Protein AF-A0A538E3J8-F1 (afdb_monomer)

Solvent-accessible surface area (backbone atoms only — not comparable to full-atom values): 4101 Å² total; per-residue (Å²): 128,95,42,75,66,54,51,53,55,50,30,54,53,45,15,51,37,34,46,49,22,67,68,27,65,85,71,76,55,80,87,43,70,58,79,91,56,95,77,63,89,90,62,54,41,54,61,54,29,48,49,33,53,74,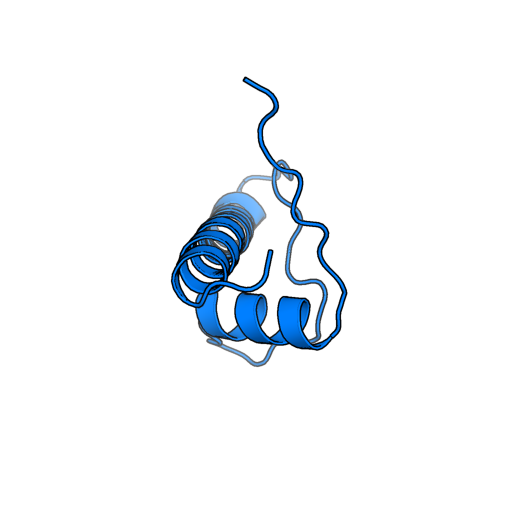68,64,77,64,84,85,79,78,80,84,127

Secondary structure (DSSP, 8-state):
---HHHHHHHHHHHHHHHHHHHHHTTTT---S---SS---TT--HHHHHHHHHHTT---------

Nearest PDB structures (foldseek):
  8dy7-assembly1_E  TM=9.718E-01  e=4.492E-07  Streptomyces venezuelae
  7vpd-assembly1_E  TM=9.346E-01  e=5.472E-07  Streptomyces coelicolor A3(2)
  6tyf-assembly1_E  TM=9.494E-01  e=1.205E-06  Mycobacterium tuberculosis
  7p5x-assembly1_AE  TM=8.783E-01  e=1.674E-06  Mycolicibacterium smegmatis MC2 155
  8hih-assembly1_E  TM=8.798E-01  e=2.040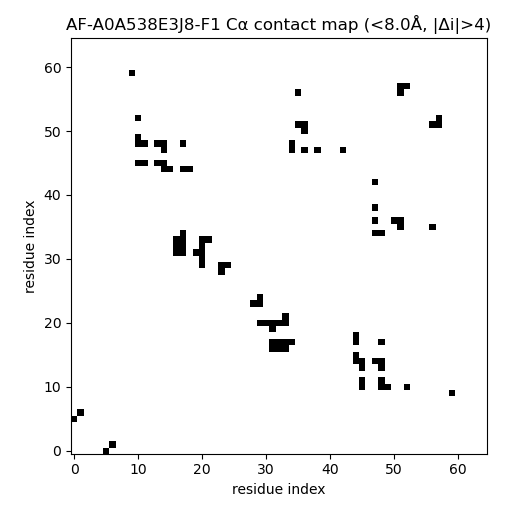E-06  Mycobacterium tuberculosis H37Rv

Foldseek 3Di:
DPDPVVLVVQLVVQLVLQVVCVVCVVVPDRPGDHQPDDDDPPDRSSVSSVVCVVVVVDDDDDPDD

Mean predicted aligned error: 5.08 Å

Structure (mmCIF, N/CA/C/O backbone):
data_AF-A0A538E3J8-F1
#
_entry.id   AF-A0A538E3J8-F1
#
loop_
_atom_site.group_PDB
_atom_site.id
_atom_site.type_symbol
_atom_site.label_atom_id
_atom_site.label_alt_id
_atom_site.label_comp_id
_atom_site.label_asym_id
_atom_site.label_entity_id
_atom_site.label_seq_id
_atom_site.pdbx_PDB_ins_code
_atom_site.Cartn_x
_atom_site.Cartn_y
_atom_site.Cartn_z
_atom_site.occupancy
_atom_site.B_iso_or_equiv
_atom_site.auth_seq_id
_atom_s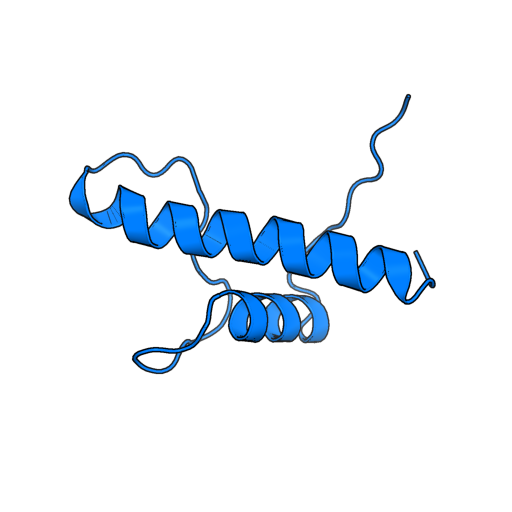ite.auth_comp_id
_atom_site.auth_asym_id
_atom_site.auth_atom_id
_atom_site.pdbx_PDB_model_num
ATOM 1 N N . SER A 1 1 ? 8.380 -5.713 -16.402 1.00 52.75 1 SER A N 1
ATOM 2 C CA . SER A 1 1 ? 9.023 -4.952 -15.305 1.00 52.75 1 SER A CA 1
ATOM 3 C C . SER A 1 1 ? 9.794 -5.885 -14.356 1.00 52.75 1 SER A C 1
ATOM 5 O O . SER A 1 1 ? 9.524 -5.944 -13.165 1.00 52.75 1 SER A O 1
ATOM 7 N N . SER A 1 2 ? 10.784 -6.639 -14.847 1.00 65.19 2 SER A N 1
ATOM 8 C CA . SER A 1 2 ? 11.395 -7.766 -14.109 1.00 65.19 2 SER A CA 1
ATOM 9 C C . SER A 1 2 ? 12.641 -7.403 -13.283 1.00 65.19 2 SER A C 1
ATOM 11 O O . SER A 1 2 ? 13.597 -8.170 -13.220 1.00 65.19 2 SER A O 1
ATOM 13 N N . SER A 1 3 ? 12.670 -6.231 -12.646 1.00 85.31 3 SER A N 1
ATO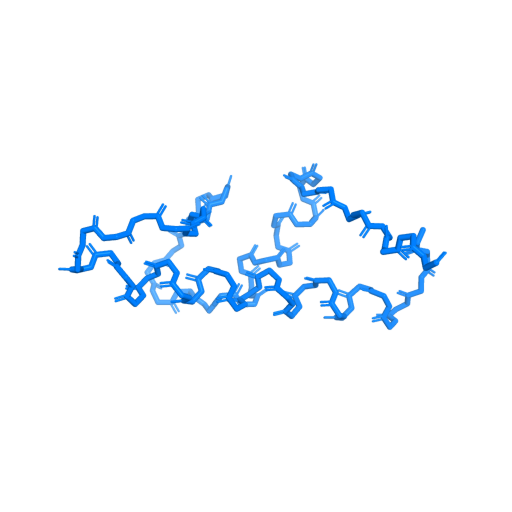M 14 C CA . SER A 1 3 ? 13.807 -5.829 -11.805 1.00 85.31 3 SER A CA 1
ATOM 15 C C . SER A 1 3 ? 13.405 -5.741 -10.338 1.00 85.31 3 SER A C 1
ATOM 17 O O . SER A 1 3 ? 12.379 -5.144 -10.010 1.00 85.31 3 SER A O 1
ATOM 19 N N . LYS A 1 4 ? 14.252 -6.261 -9.439 1.00 85.69 4 LYS A N 1
ATOM 20 C CA . LYS A 1 4 ? 14.065 -6.159 -7.979 1.00 85.69 4 LYS A CA 1
ATOM 21 C C . LYS A 1 4 ? 13.858 -4.711 -7.517 1.00 85.69 4 LYS A C 1
ATOM 23 O O . LYS A 1 4 ? 13.081 -4.459 -6.605 1.00 85.69 4 LYS A O 1
ATOM 28 N N . TYR A 1 5 ? 14.494 -3.752 -8.192 1.00 87.94 5 TYR A N 1
ATOM 29 C CA . TYR A 1 5 ? 14.344 -2.326 -7.901 1.00 87.94 5 TYR A CA 1
ATOM 30 C C . TYR A 1 5 ? 12.956 -1.802 -8.289 1.00 87.94 5 TYR A C 1
ATOM 32 O O . TYR A 1 5 ? 12.357 -1.038 -7.538 1.00 87.94 5 TYR A O 1
ATOM 40 N N . ALA A 1 6 ? 12.412 -2.255 -9.423 1.00 89.12 6 ALA A N 1
ATOM 41 C CA . ALA A 1 6 ? 11.070 -1.875 -9.859 1.00 89.12 6 ALA A CA 1
ATOM 42 C C . ALA A 1 6 ? 10.003 -2.378 -8.875 1.00 89.12 6 ALA A C 1
ATOM 44 O O . ALA A 1 6 ? 9.099 -1.622 -8.527 1.00 89.12 6 ALA A O 1
ATOM 45 N N . LEU A 1 7 ? 10.157 -3.605 -8.362 1.00 91.19 7 LEU A N 1
ATOM 46 C CA . LEU A 1 7 ? 9.273 -4.160 -7.333 1.00 91.19 7 LEU A CA 1
ATOM 47 C C . LEU A 1 7 ? 9.283 -3.318 -6.050 1.00 91.19 7 LEU A C 1
ATOM 49 O O . LEU A 1 7 ? 8.220 -2.999 -5.524 1.00 91.19 7 LEU A O 1
ATOM 53 N N . VAL A 1 8 ? 10.466 -2.917 -5.572 1.00 93.31 8 VAL A N 1
ATOM 54 C CA . VAL A 1 8 ? 10.597 -2.080 -4.366 1.00 93.31 8 VAL A CA 1
ATOM 55 C C . VAL A 1 8 ? 9.883 -0.743 -4.547 1.00 93.31 8 VAL A C 1
ATOM 57 O O . VAL A 1 8 ? 9.104 -0.341 -3.685 1.00 93.31 8 VAL A O 1
ATOM 60 N N . ILE A 1 9 ? 10.106 -0.062 -5.675 1.00 92.56 9 ILE A N 1
ATOM 61 C CA . ILE A 1 9 ? 9.450 1.222 -5.953 1.00 92.56 9 ILE A CA 1
ATOM 62 C C . ILE A 1 9 ? 7.933 1.052 -6.062 1.00 92.56 9 ILE A C 1
ATOM 64 O O . ILE A 1 9 ? 7.189 1.877 -5.528 1.00 92.56 9 ILE A O 1
ATOM 68 N N . PHE A 1 10 ? 7.471 -0.013 -6.715 1.00 93.19 10 PHE A N 1
ATOM 69 C CA . PHE A 1 10 ? 6.049 -0.286 -6.884 1.00 93.19 10 PHE A CA 1
ATOM 70 C C . PHE A 1 10 ? 5.354 -0.551 -5.542 1.00 93.19 10 PHE A C 1
ATOM 72 O O . PHE A 1 10 ? 4.393 0.143 -5.203 1.00 93.19 10 PHE A O 1
ATOM 79 N N . ALA A 1 11 ? 5.904 -1.457 -4.728 1.00 95.31 11 ALA A N 1
ATOM 80 C CA . ALA A 1 11 ? 5.392 -1.756 -3.394 1.00 95.31 11 ALA A CA 1
ATOM 81 C C . ALA A 1 11 ? 5.410 -0.518 -2.481 1.00 95.31 11 ALA A C 1
ATOM 83 O O . ALA A 1 11 ? 4.434 -0.250 -1.783 1.00 95.31 11 ALA A O 1
ATOM 84 N N . ALA A 1 12 ? 6.477 0.290 -2.524 1.00 96.25 12 ALA A N 1
ATOM 85 C CA . ALA A 1 12 ? 6.587 1.503 -1.714 1.00 96.25 12 ALA A CA 1
ATOM 86 C C . ALA A 1 12 ? 5.562 2.579 -2.111 1.00 96.25 12 ALA A C 1
ATOM 88 O O . ALA A 1 12 ? 4.994 3.242 -1.241 1.00 96.25 12 ALA A O 1
ATOM 89 N N . LYS A 1 13 ? 5.305 2.760 -3.415 1.00 95.25 13 LYS A N 1
ATOM 90 C CA . LYS A 1 13 ? 4.259 3.673 -3.902 1.00 95.25 13 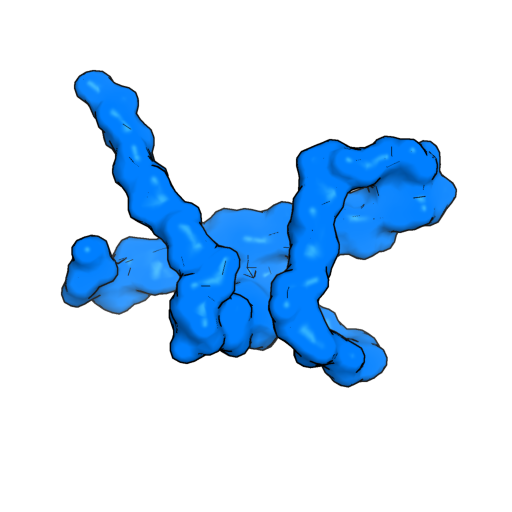LYS A CA 1
ATOM 91 C C . LYS A 1 13 ? 2.885 3.232 -3.407 1.00 95.25 13 LYS A C 1
ATOM 93 O O . LYS A 1 13 ? 2.166 4.049 -2.837 1.00 95.25 13 LYS A O 1
ATOM 98 N N . ARG A 1 14 ? 2.554 1.947 -3.554 1.00 96.81 14 ARG A N 1
ATOM 99 C CA . ARG A 1 14 ? 1.270 1.407 -3.100 1.00 96.81 14 ARG A CA 1
ATOM 100 C C . ARG A 1 14 ? 1.102 1.488 -1.580 1.00 96.81 14 ARG A C 1
ATOM 102 O O . ARG A 1 14 ? 0.058 1.917 -1.104 1.00 96.81 14 ARG A O 1
ATOM 109 N N . ALA A 1 15 ? 2.143 1.175 -0.813 1.00 97.56 15 ALA A N 1
ATOM 110 C CA . ALA A 1 15 ? 2.120 1.289 0.645 1.00 97.56 15 ALA A CA 1
ATOM 111 C C . ALA A 1 15 ? 1.797 2.719 1.119 1.00 97.56 15 ALA A C 1
ATOM 113 O O . ALA A 1 15 ? 1.059 2.892 2.087 1.00 97.56 15 ALA A O 1
ATOM 114 N N . ARG A 1 16 ? 2.302 3.751 0.423 1.00 96.25 16 ARG A N 1
ATOM 115 C CA . ARG A 1 16 ? 1.946 5.150 0.713 1.00 96.25 16 ARG A CA 1
ATOM 116 C C . ARG A 1 16 ? 0.472 5.450 0.437 1.00 96.25 16 ARG A C 1
ATOM 118 O O . ARG A 1 16 ? -0.130 6.140 1.249 1.00 96.25 16 ARG A O 1
ATOM 125 N N . GLN A 1 17 ? -0.106 4.911 -0.641 1.00 94.94 17 GLN A N 1
ATOM 126 C CA . GLN A 1 17 ? -1.543 5.053 -0.928 1.00 94.94 17 GLN A CA 1
ATOM 127 C C . GLN A 1 17 ? -2.400 4.425 0.177 1.00 94.94 17 GLN A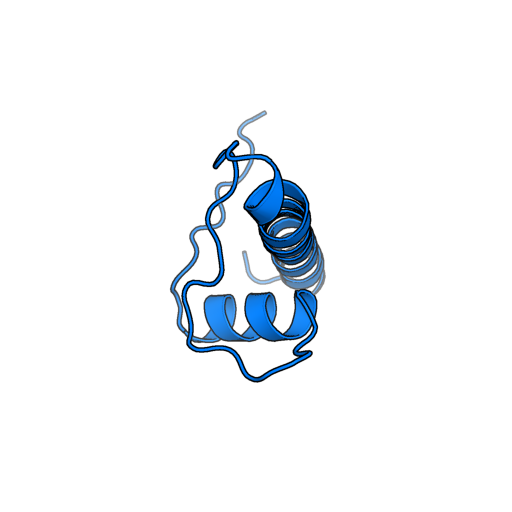 C 1
ATOM 129 O O . GLN A 1 17 ? -3.323 5.062 0.668 1.00 94.94 17 GLN A O 1
ATOM 134 N N . ILE A 1 18 ? -2.058 3.209 0.618 1.00 95.31 18 ILE A N 1
ATOM 135 C CA . ILE A 1 18 ? -2.765 2.520 1.710 1.00 95.31 18 ILE A CA 1
ATOM 136 C C . ILE A 1 18 ? -2.656 3.314 3.019 1.00 95.31 18 ILE A C 1
ATOM 138 O O . ILE A 1 18 ? -3.634 3.461 3.746 1.00 95.31 18 ILE A O 1
ATOM 142 N N . ASN A 1 19 ? -1.473 3.855 3.324 1.00 94.19 19 ASN A N 1
ATOM 143 C CA . ASN A 1 19 ? -1.289 4.679 4.516 1.00 94.19 19 ASN A CA 1
ATOM 144 C C . ASN A 1 19 ? -2.117 5.973 4.454 1.00 94.19 19 ASN A C 1
ATOM 146 O O . ASN A 1 19 ? -2.768 6.321 5.432 1.00 94.19 19 ASN A O 1
ATOM 150 N N . ALA A 1 20 ? -2.125 6.650 3.301 1.00 93.19 20 ALA A N 1
ATOM 151 C CA . ALA A 1 20 ? -2.931 7.848 3.087 1.00 93.19 20 ALA A CA 1
ATOM 152 C C . ALA A 1 20 ? -4.433 7.553 3.212 1.00 93.19 20 ALA A C 1
ATOM 154 O O . ALA A 1 20 ? -5.132 8.302 3.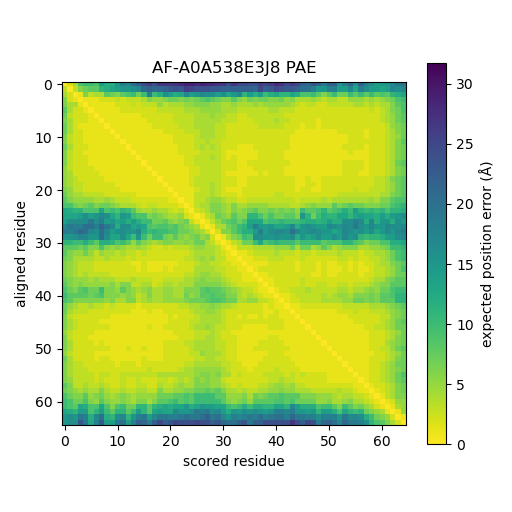884 1.00 93.19 20 ALA A O 1
ATOM 155 N N . TYR A 1 21 ? -4.903 6.424 2.668 1.00 92.50 21 TYR A N 1
ATOM 156 C CA . TYR A 1 21 ? -6.281 5.960 2.845 1.00 92.50 21 TYR A CA 1
ATOM 157 C C . TYR A 1 21 ? -6.666 5.857 4.329 1.00 92.50 21 TYR A C 1
ATOM 159 O O . TYR A 1 21 ? -7.685 6.407 4.736 1.00 92.50 21 TYR A O 1
ATOM 167 N N . TYR A 1 22 ? -5.838 5.216 5.162 1.00 90.38 22 TYR A N 1
ATOM 168 C CA . TYR A 1 22 ? -6.127 5.109 6.596 1.00 90.38 22 TYR A CA 1
ATOM 169 C C . TYR A 1 22 ? -6.079 6.456 7.327 1.00 90.38 22 TYR A C 1
ATOM 171 O O . TYR A 1 22 ? -6.852 6.655 8.261 1.00 90.38 22 TYR A O 1
ATOM 179 N N . SER A 1 23 ? -5.206 7.380 6.913 1.00 88.06 23 SER A N 1
ATOM 180 C CA . SER A 1 23 ? -5.168 8.740 7.466 1.00 88.06 23 SER A CA 1
ATOM 181 C C . SER A 1 23 ? -6.405 9.562 7.086 1.00 88.06 23 SER A C 1
ATOM 183 O O . SER A 1 23 ? -6.904 10.303 7.923 1.00 88.06 23 SER A O 1
ATOM 185 N N . GLN A 1 24 ? -6.928 9.400 5.867 1.00 86.62 24 GLN A N 1
ATOM 186 C CA . GLN A 1 24 ? -8.083 10.155 5.366 1.00 86.62 24 GLN A CA 1
ATOM 187 C C . GLN A 1 24 ? -9.443 9.542 5.738 1.00 86.62 24 GLN A C 1
ATOM 189 O O . GLN A 1 24 ? -10.463 10.226 5.666 1.00 86.62 24 GLN A O 1
ATOM 194 N N . LEU A 1 25 ? -9.490 8.272 6.160 1.0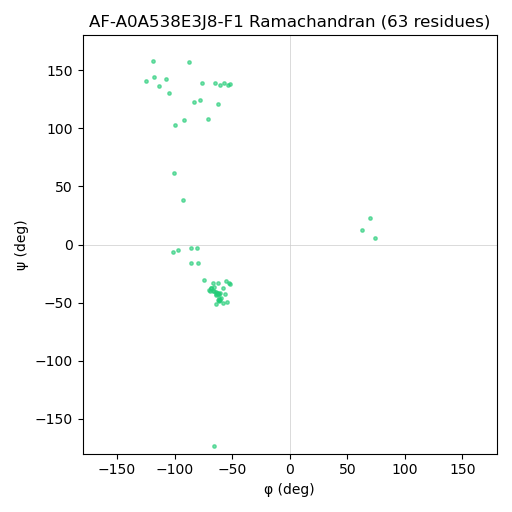0 80.19 25 LEU A N 1
ATOM 195 C CA . LEU A 1 25 ? -10.739 7.569 6.479 1.00 80.19 25 LEU A CA 1
ATOM 196 C C . LEU A 1 25 ? -11.592 8.306 7.530 1.00 80.19 25 LEU A C 1
ATOM 198 O O . LEU A 1 25 ? -12.817 8.243 7.481 1.00 80.19 25 LEU A O 1
ATOM 202 N N . GLY A 1 26 ? -10.950 9.025 8.457 1.00 71.56 26 GLY A N 1
ATOM 203 C CA . GLY A 1 26 ? -11.630 9.848 9.462 1.00 71.56 26 GLY A CA 1
ATOM 204 C C . GLY A 1 26 ? -12.119 11.212 8.957 1.00 71.56 26 GLY A C 1
ATOM 205 O O . GLY A 1 26 ? -12.947 11.834 9.615 1.00 71.56 26 GLY A O 1
ATOM 206 N N . GLU A 1 27 ? -11.632 11.673 7.805 1.00 79.56 27 GLU A N 1
ATOM 207 C CA . GLU A 1 27 ? -11.888 13.010 7.252 1.00 79.56 27 GLU A CA 1
ATOM 208 C C . GLU A 1 27 ? -12.954 13.006 6.138 1.00 79.56 27 GLU A C 1
ATOM 210 O O . GLU A 1 27 ? -13.369 14.064 5.675 1.00 79.56 27 GLU A O 1
ATOM 215 N N . GLY A 1 28 ? -13.428 11.829 5.703 1.00 70.12 28 GLY A N 1
ATOM 216 C CA . GLY A 1 28 ? -14.470 11.693 4.671 1.00 70.12 28 GLY A CA 1
ATOM 217 C C . GLY A 1 28 ? -14.003 11.991 3.238 1.00 70.12 28 GLY A C 1
ATOM 218 O O . GLY A 1 28 ? -14.810 11.973 2.310 1.00 70.12 28 GLY A O 1
ATOM 219 N N . LEU A 1 29 ? -12.705 12.231 3.047 1.00 70.06 29 LEU A N 1
ATOM 220 C CA . LEU A 1 29 ? -12.050 12.394 1.750 1.00 70.06 29 LEU A CA 1
ATOM 221 C C . LEU A 1 29 ? -11.530 11.024 1.298 1.00 70.06 29 LEU A C 1
ATOM 223 O O . LEU A 1 29 ? -10.579 10.501 1.863 1.00 70.06 29 LEU A O 1
ATOM 227 N N . LEU A 1 30 ? -12.162 10.400 0.304 1.00 71.31 30 LEU A N 1
ATOM 228 C CA . LEU A 1 30 ? -11.735 9.088 -0.208 1.00 71.31 30 LEU A CA 1
ATOM 229 C C . LEU A 1 30 ? -10.939 9.236 -1.509 1.00 71.31 30 LEU A C 1
ATOM 231 O O . LEU A 1 30 ? -11.347 8.744 -2.557 1.00 71.31 30 LEU A O 1
ATOM 235 N N . GLU A 1 31 ? -9.803 9.934 -1.446 1.00 82.19 31 GLU A N 1
ATOM 236 C CA . GLU A 1 31 ? -8.934 10.127 -2.618 1.00 82.19 31 GLU A CA 1
ATOM 237 C C . GLU A 1 31 ? -8.139 8.863 -2.972 1.00 82.19 31 GLU A C 1
ATOM 239 O O . GLU A 1 31 ? -7.834 8.619 -4.140 1.00 82.19 31 GLU A O 1
ATOM 244 N N . TYR A 1 32 ? -7.803 8.044 -1.971 1.00 84.44 32 TYR A N 1
ATOM 245 C CA . TYR A 1 32 ? -7.028 6.819 -2.158 1.00 84.44 32 TYR A CA 1
ATOM 246 C C . TYR A 1 32 ? -7.882 5.566 -2.004 1.00 84.44 32 TYR A C 1
ATOM 248 O O . TYR A 1 32 ? -8.729 5.460 -1.121 1.00 84.44 32 TYR A O 1
ATOM 256 N N . VAL A 1 33 ? -7.594 4.568 -2.839 1.00 90.25 33 VAL A N 1
ATOM 257 C CA . VAL A 1 33 ? -8.195 3.237 -2.722 1.00 90.25 33 VAL A CA 1
ATOM 258 C C . VAL A 1 33 ? -7.504 2.473 -1.596 1.00 90.25 33 VAL A C 1
ATOM 260 O O . VAL A 1 33 ? -6.277 2.305 -1.617 1.00 90.25 33 VAL A O 1
ATOM 263 N N . GLY A 1 34 ? -8.299 1.997 -0.636 1.00 93.06 34 GLY A N 1
ATOM 264 C CA . GLY A 1 34 ? -7.845 1.163 0.474 1.00 93.06 34 GLY A CA 1
ATOM 265 C C . GLY A 1 34 ? -7.326 -0.215 0.044 1.00 93.06 34 GLY A C 1
ATOM 266 O O . GLY A 1 34 ? -7.163 -0.474 -1.151 1.00 93.06 34 GLY A O 1
ATOM 267 N N . PRO A 1 35 ? -7.022 -1.099 1.007 1.00 95.69 35 PRO A N 1
ATOM 268 C CA . PRO A 1 35 ? -6.548 -2.454 0.731 1.00 95.69 35 PRO A CA 1
ATOM 269 C C . PRO A 1 35 ? -7.473 -3.242 -0.209 1.00 95.69 35 PRO A C 1
ATOM 271 O O . PRO A 1 35 ? -8.689 -3.229 -0.044 1.00 95.69 35 PRO A O 1
ATOM 274 N N . LEU A 1 36 ? -6.882 -3.957 -1.166 1.00 95.88 36 LEU A N 1
ATOM 275 C CA . LEU A 1 36 ? -7.567 -4.838 -2.124 1.00 95.88 36 LEU A CA 1
ATOM 276 C C . LEU A 1 36 ? -7.559 -6.309 -1.688 1.00 95.88 36 LEU A C 1
ATOM 278 O O . LEU A 1 36 ? -8.145 -7.164 -2.345 1.00 95.88 36 LEU A O 1
ATOM 282 N N . VAL A 1 37 ? -6.867 -6.607 -0.592 1.00 96.25 37 VAL A N 1
ATOM 283 C CA . VAL A 1 37 ? -6.850 -7.912 0.070 1.00 96.25 37 VAL A CA 1
ATOM 284 C C . VAL A 1 37 ? -7.387 -7.756 1.482 1.00 96.25 37 VAL A C 1
ATOM 286 O O . VAL A 1 37 ? -7.314 -6.673 2.065 1.00 96.25 37 VAL A O 1
ATOM 289 N N . GLU A 1 38 ? -7.864 -8.853 2.064 1.00 95.81 38 GLU A N 1
ATOM 290 C CA . GLU A 1 38 ? -8.178 -8.884 3.489 1.00 95.81 38 GLU A CA 1
ATOM 291 C C . GLU A 1 38 ? -6.939 -8.519 4.320 1.00 95.81 38 GLU A C 1
ATOM 293 O O . GLU A 1 38 ? -5.812 -8.933 4.017 1.00 95.81 38 GLU A O 1
ATOM 298 N N . THR A 1 39 ? -7.151 -7.715 5.362 1.00 94.44 39 THR A N 1
ATOM 299 C CA . THR A 1 39 ? -6.094 -7.219 6.251 1.00 94.44 39 THR A CA 1
ATOM 300 C C . THR A 1 39 ? -6.318 -7.698 7.669 1.00 94.44 39 THR A C 1
ATOM 302 O O . THR A 1 39 ? -7.450 -7.704 8.153 1.00 94.44 39 THR A O 1
ATOM 305 N N . THR A 1 40 ? -5.235 -7.998 8.378 1.00 92.81 40 THR A N 1
ATOM 306 C CA . THR A 1 40 ? -5.301 -8.238 9.822 1.00 92.81 40 THR A CA 1
ATOM 307 C C . THR A 1 40 ? -5.151 -6.926 10.602 1.00 92.81 40 THR A C 1
ATOM 309 O O . THR A 1 40 ? -4.546 -5.976 10.094 1.00 92.81 40 THR A O 1
ATOM 312 N N . PRO A 1 41 ? -5.631 -6.844 11.858 1.00 90.75 41 PRO A N 1
ATOM 313 C CA . PRO A 1 41 ? -5.392 -5.677 12.703 1.00 90.75 41 PRO A CA 1
ATOM 314 C C . PRO A 1 41 ? -3.901 -5.320 12.775 1.00 90.75 41 PRO A C 1
ATOM 316 O O . PRO A 1 41 ? -3.056 -6.201 12.912 1.00 90.75 41 PRO A O 1
ATOM 319 N N . GLN A 1 42 ? -3.591 -4.021 12.700 1.00 89.62 42 GLN A N 1
ATOM 320 C CA . GLN A 1 42 ? -2.228 -3.462 12.797 1.00 89.62 42 GLN A CA 1
ATOM 321 C C . GLN A 1 42 ? -1.251 -3.906 11.698 1.00 89.62 42 GLN A C 1
ATOM 323 O O . GLN A 1 42 ? -0.042 -3.659 11.802 1.00 89.62 42 GLN A O 1
ATOM 328 N N . GLU A 1 43 ? -1.750 -4.527 10.632 1.00 95.44 43 GLU A N 1
ATOM 329 C CA . GLU A 1 43 ? -0.906 -4.891 9.513 1.00 95.44 43 GLU A CA 1
ATOM 330 C C . GLU A 1 43 ? -0.259 -3.655 8.874 1.00 95.44 43 GLU A C 1
ATOM 332 O O . GLU A 1 43 ? -0.885 -2.611 8.682 1.00 95.44 43 GLU A O 1
ATOM 337 N N . LYS A 1 44 ? 1.033 -3.761 8.550 1.00 97.19 44 LYS A N 1
ATOM 338 C CA . LYS A 1 44 ? 1.776 -2.646 7.967 1.00 97.19 44 LYS A CA 1
ATOM 339 C C . LYS A 1 44 ? 1.409 -2.460 6.488 1.00 97.19 44 LYS A C 1
ATOM 341 O O . LYS A 1 44 ? 1.404 -3.447 5.751 1.00 97.19 44 LYS A O 1
ATOM 346 N N . PRO A 1 45 ? 1.241 -1.212 6.007 1.00 97.31 45 PRO A N 1
ATOM 347 C CA . PRO A 1 45 ? 0.882 -0.926 4.613 1.00 97.31 45 PRO A CA 1
ATOM 348 C C . PRO A 1 45 ? 1.778 -1.593 3.562 1.00 97.31 45 PRO A C 1
ATOM 350 O O . PRO A 1 45 ? 1.303 -1.997 2.505 1.00 97.31 45 PRO A O 1
ATOM 353 N N . LEU A 1 46 ? 3.075 -1.748 3.850 1.00 97.62 46 LEU A N 1
ATOM 354 C CA . LEU A 1 46 ? 4.004 -2.419 2.939 1.00 97.62 46 LEU A CA 1
ATOM 355 C C . LEU A 1 46 ? 3.729 -3.924 2.806 1.00 97.62 46 LEU A C 1
ATOM 357 O O . LEU A 1 46 ? 3.834 -4.453 1.705 1.00 97.62 46 LEU A O 1
ATOM 361 N N . SER A 1 47 ? 3.344 -4.598 3.894 1.00 97.69 47 SER A N 1
ATOM 362 C CA . SER A 1 47 ? 2.957 -6.017 3.862 1.00 97.69 47 SER A CA 1
ATOM 363 C C . SER A 1 47 ? 1.731 -6.215 2.973 1.00 97.69 47 SER A C 1
ATOM 365 O O . SER A 1 47 ? 1.751 -7.041 2.060 1.00 97.69 47 SER A O 1
ATOM 367 N N . ILE A 1 48 ? 0.713 -5.372 3.168 1.00 97.94 48 ILE A N 1
ATOM 368 C CA . ILE A 1 48 ? -0.517 -5.374 2.369 1.00 97.94 48 ILE A CA 1
ATOM 369 C C . ILE A 1 48 ? -0.180 -5.170 0.887 1.00 97.94 48 ILE A C 1
ATOM 371 O O . ILE A 1 48 ? -0.563 -5.989 0.054 1.00 97.94 48 ILE A O 1
ATOM 375 N N . ALA A 1 49 ? 0.616 -4.144 0.561 1.00 97.31 49 ALA A N 1
ATOM 376 C CA . ALA A 1 49 ? 1.035 -3.862 -0.811 1.00 97.31 49 ALA A CA 1
ATOM 377 C C . ALA A 1 49 ? 1.746 -5.059 -1.468 1.00 97.31 49 ALA A C 1
ATOM 379 O O . ALA A 1 49 ? 1.465 -5.387 -2.617 1.00 97.31 49 ALA A O 1
ATOM 380 N N . MET A 1 50 ? 2.643 -5.750 -0.755 1.00 96.50 50 MET A N 1
ATOM 381 C CA . MET A 1 50 ? 3.323 -6.929 -1.304 1.00 96.50 50 MET A CA 1
ATOM 382 C C . MET A 1 50 ? 2.361 -8.093 -1.568 1.00 96.50 50 MET A C 1
ATOM 384 O O . MET A 1 50 ? 2.523 -8.786 -2.573 1.00 96.50 50 MET A O 1
ATOM 388 N N . ARG A 1 51 ? 1.344 -8.297 -0.720 1.00 97.25 51 ARG A N 1
ATOM 389 C CA . ARG A 1 51 ? 0.317 -9.323 -0.961 1.00 97.25 51 ARG A CA 1
ATOM 390 C C . ARG A 1 51 ? -0.583 -8.989 -2.142 1.00 97.25 51 ARG A C 1
ATOM 392 O O . ARG A 1 51 ? -0.884 -9.885 -2.920 1.00 97.25 51 ARG A O 1
ATOM 399 N N . GLU A 1 52 ? -0.972 -7.729 -2.304 1.00 97.56 52 GLU A N 1
ATOM 400 C CA . GLU A 1 52 ? -1.748 -7.285 -3.469 1.00 97.56 52 GLU A CA 1
ATOM 401 C C . GLU A 1 52 ? -0.974 -7.498 -4.777 1.00 97.56 52 GLU A C 1
ATOM 403 O O . GLU A 1 52 ? -1.538 -7.991 -5.753 1.00 97.56 52 GLU A O 1
ATOM 408 N N . ILE A 1 53 ? 0.331 -7.188 -4.781 1.00 95.12 53 ILE A N 1
ATOM 409 C CA . ILE A 1 53 ? 1.219 -7.469 -5.920 1.00 95.12 53 ILE A CA 1
ATOM 410 C C . ILE A 1 53 ? 1.274 -8.976 -6.187 1.00 95.12 53 ILE A C 1
ATOM 412 O O . ILE A 1 53 ? 1.111 -9.399 -7.329 1.00 95.12 53 ILE A O 1
ATOM 416 N N . ASN A 1 54 ? 1.476 -9.790 -5.146 1.00 94.81 54 ASN A N 1
ATOM 417 C CA . ASN A 1 54 ? 1.526 -11.247 -5.272 1.00 94.81 54 ASN A CA 1
ATOM 418 C C . ASN A 1 54 ? 0.203 -11.846 -5.784 1.00 94.81 54 ASN A C 1
ATOM 420 O O . ASN A 1 54 ? 0.219 -12.828 -6.516 1.00 94.81 54 ASN A O 1
ATOM 424 N N . ALA A 1 55 ? -0.933 -11.243 -5.428 1.00 96.12 55 ALA A N 1
ATOM 425 C CA . ALA A 1 55 ? -2.259 -11.633 -5.897 1.00 96.12 55 ALA A CA 1
ATOM 426 C C . ALA A 1 55 ? -2.599 -11.097 -7.304 1.00 96.12 55 ALA A C 1
ATOM 428 O O . ALA A 1 55 ? -3.671 -11.396 -7.821 1.00 96.12 55 ALA A O 1
ATOM 429 N N . GLY A 1 56 ? -1.717 -10.307 -7.929 1.00 94.44 56 GLY A N 1
ATOM 430 C CA . GLY A 1 56 ? -1.942 -9.750 -9.266 1.00 94.44 56 GLY A CA 1
ATOM 431 C C . GLY A 1 56 ? -3.040 -8.683 -9.322 1.00 94.44 56 GLY A C 1
ATOM 432 O O . GLY A 1 56 ? -3.606 -8.450 -10.384 1.00 94.44 56 GLY A O 1
ATOM 433 N N . LEU A 1 57 ? -3.348 -8.034 -8.194 1.00 94.94 57 LEU A N 1
ATOM 434 C CA . LEU A 1 57 ? -4.459 -7.078 -8.079 1.00 94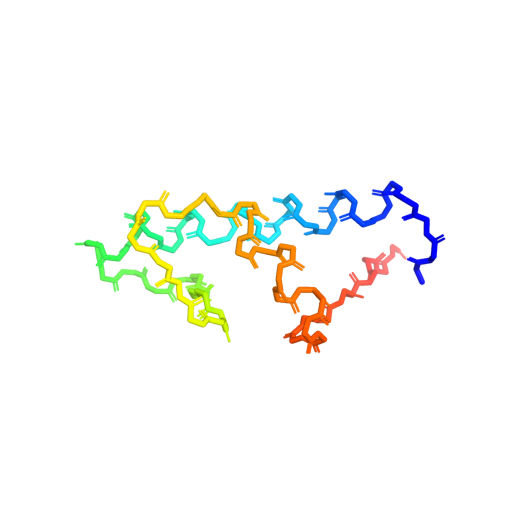.94 57 LEU A CA 1
ATOM 435 C C . LEU A 1 57 ? -4.090 -5.648 -8.497 1.00 94.94 57 LEU A C 1
ATOM 437 O O . LEU A 1 57 ? -4.936 -4.758 -8.462 1.00 94.94 57 LEU A O 1
ATOM 441 N N . LEU A 1 58 ? -2.827 -5.404 -8.857 1.00 92.69 58 LEU A N 1
ATOM 442 C CA . LEU A 1 58 ? -2.313 -4.075 -9.170 1.00 92.69 58 LEU A CA 1
ATOM 443 C C . LEU A 1 58 ? -1.677 -4.040 -10.555 1.00 92.69 58 LEU A C 1
ATOM 445 O O . LEU A 1 58 ? -0.915 -4.932 -10.930 1.00 92.69 58 LEU A O 1
ATOM 449 N N . VAL A 1 59 ? -1.914 -2.940 -11.263 1.00 88.56 59 VAL A N 1
ATOM 450 C CA . VAL A 1 59 ? -1.266 -2.629 -12.537 1.00 88.56 59 VAL A CA 1
ATOM 451 C C . VAL A 1 59 ? -0.209 -1.553 -12.304 1.00 88.56 59 VAL A C 1
ATOM 453 O O . VAL A 1 59 ? -0.463 -0.539 -11.656 1.00 88.56 59 VAL A O 1
ATOM 456 N N . ALA A 1 60 ? 1.003 -1.792 -12.805 1.00 83.38 60 ALA A N 1
ATOM 457 C CA . ALA A 1 60 ? 2.080 -0.812 -12.799 1.00 83.38 60 ALA A CA 1
ATOM 458 C C . ALA A 1 60 ? 2.166 -0.158 -14.178 1.00 83.38 60 ALA A C 1
ATOM 460 O O . ALA A 1 60 ? 2.709 -0.758 -15.107 1.00 83.38 60 ALA A O 1
ATOM 461 N N . GLU A 1 61 ? 1.663 1.067 -14.301 1.00 82.31 61 GLU A N 1
ATOM 462 C CA . GLU A 1 61 ? 1.836 1.849 -15.523 1.00 82.31 61 GLU A CA 1
ATOM 463 C C . GLU A 1 61 ? 3.200 2.558 -15.501 1.00 82.31 61 GLU A C 1
ATOM 465 O O . GLU A 1 61 ? 3.515 3.275 -14.539 1.00 82.31 61 GLU A O 1
ATOM 470 N N . PRO A 1 62 ? 4.065 2.328 -16.506 1.00 74.06 62 PRO A N 1
ATOM 471 C CA . PRO A 1 62 ? 5.246 3.151 -16.685 1.00 74.06 62 PRO A CA 1
ATOM 472 C C . PRO A 1 62 ? 4.801 4.571 -17.039 1.00 74.06 62 PRO A C 1
ATOM 474 O O . PRO A 1 62 ? 3.864 4.769 -17.803 1.00 74.06 62 PRO A O 1
ATOM 477 N N . ILE A 1 63 ? 5.481 5.560 -16.469 1.00 69.19 63 ILE A N 1
ATOM 478 C CA . ILE A 1 63 ? 5.274 6.956 -16.847 1.00 69.19 63 ILE A CA 1
ATOM 479 C C . ILE A 1 63 ? 5.875 7.084 -18.248 1.00 69.19 63 ILE A C 1
ATOM 481 O O . ILE A 1 63 ? 7.096 6.975 -18.385 1.00 69.19 63 ILE A O 1
ATOM 485 N N . GLU A 1 64 ? 5.040 7.212 -19.278 1.00 62.97 64 GLU A N 1
ATOM 486 C CA . GLU A 1 64 ? 5.516 7.640 -20.593 1.00 62.97 64 GLU A CA 1
ATOM 487 C C . GLU A 1 64 ? 6.087 9.053 -20.421 1.00 62.97 64 GLU A C 1
ATOM 489 O O . GLU A 1 64 ? 5.423 9.941 -19.881 1.00 62.97 64 GLU A O 1
ATOM 494 N N . GLY A 1 65 ? 7.371 9.201 -20.744 1.00 47.88 65 GLY A N 1
ATOM 495 C CA . GLY A 1 65 ? 8.081 10.478 -20.737 1.00 47.88 65 GLY A CA 1
ATOM 496 C C . GLY A 1 65 ? 8.062 11.129 -22.106 1.00 47.88 65 GLY A C 1
ATOM 497 O O . GLY A 1 65 ? 7.907 10.385 -23.101 1.00 47.88 65 GLY A O 1
#

Radius of gyration: 12.49 Å; Cα contacts (8 Å, |Δi|>4): 48; chains: 1; bounding box: 29×25×34 Å

Sequence (65 aa):
SSSKYALVIFAAKRARQINAYYSQLGEGLLEYVGPLVETTPQEKPLSIAMREINAGLLVAEPIEG

pLDDT: mean 88.33, std 11.2, range [47.88, 97.94]